Protein AF-A0A5E7VDQ5-F1 (afdb_monomer_lite)

Sequence (67 aa):
MKKVRVHINYHVEVDGHYYSVPYQLVKHQLEVRLTEQTVECFHTNQRVAIKKFTVEVAEGFKADLSE

pLDDT: mean 81.79, std 17.98, range [35.16, 95.31]

InterPro domains:
  IPR054353 Transposase for insertion sequence element IS21-like, C-terminal domain [PF22483] (2-49)

Foldseek 3Di:
DDKWFQACVQWTDDPNDTDHFPNVRHRHIWDWDDDPFWIWTHDPNHTGDIDGDDPVPNPPDPPPPDD

Structure (mmCIF, N/CA/C/O backbone):
data_AF-A0A5E7VDQ5-F1
#
_entry.id   AF-A0A5E7VDQ5-F1
#
loop_
_atom_site.group_PDB
_atom_site.id
_atom_site.type_symbol
_atom_site.label_atom_id
_atom_site.label_alt_id
_atom_site.label_comp_id
_atom_site.label_asym_id
_atom_site.label_entity_id
_atom_site.label_seq_id
_atom_site.pdbx_PDB_ins_code
_atom_site.Cartn_x
_atom_site.Cartn_y
_atom_site.Cartn_z
_atom_site.occupancy
_atom_site.B_iso_or_equiv
_atom_site.auth_seq_id
_atom_site.auth_comp_id
_atom_site.auth_asym_id
_atom_site.auth_atom_id
_atom_site.pdbx_PDB_model_num
ATOM 1 N N . MET A 1 1 ? -8.553 9.639 3.019 1.00 78.81 1 MET A N 1
ATOM 2 C CA . MET A 1 1 ? -7.863 8.676 2.122 1.00 78.81 1 MET A CA 1
ATOM 3 C C . MET A 1 1 ? -6.871 9.444 1.265 1.00 78.81 1 MET A C 1
ATOM 5 O O . MET A 1 1 ? -7.217 10.521 0.795 1.00 78.81 1 MET A O 1
ATOM 9 N N . LYS A 1 2 ? -5.649 8.931 1.089 1.00 86.88 2 LYS A N 1
ATOM 10 C CA . LYS A 1 2 ? -4.563 9.610 0.356 1.00 86.88 2 LYS A CA 1
ATOM 11 C C . LYS A 1 2 ? -4.336 8.924 -0.985 1.00 86.88 2 LYS A C 1
ATOM 13 O O . LYS A 1 2 ? -4.330 7.701 -1.045 1.00 86.88 2 LYS A O 1
ATOM 18 N N . LYS A 1 3 ? -4.149 9.684 -2.062 1.00 92.69 3 LYS A N 1
ATOM 19 C CA . LYS A 1 3 ? -3.829 9.110 -3.375 1.00 92.69 3 LYS A CA 1
ATOM 20 C C . LYS A 1 3 ? -2.319 9.031 -3.549 1.00 92.69 3 LYS A C 1
ATOM 22 O O . LYS A 1 3 ? -1.638 10.042 -3.414 1.00 92.69 3 LYS A O 1
ATOM 27 N N . VAL A 1 4 ? -1.813 7.851 -3.884 1.00 93.44 4 VAL A N 1
ATOM 28 C CA . VAL A 1 4 ? -0.381 7.594 -4.099 1.00 93.44 4 VAL A CA 1
ATOM 29 C C . VAL A 1 4 ? -0.174 6.930 -5.451 1.00 93.44 4 VAL A C 1
ATOM 31 O O . VAL A 1 4 ? -1.054 6.228 -5.947 1.00 93.44 4 VAL A O 1
ATOM 34 N N . ARG A 1 5 ? 0.983 7.148 -6.074 1.00 95.06 5 ARG A N 1
ATOM 35 C CA . ARG A 1 5 ? 1.346 6.477 -7.325 1.00 95.06 5 ARG A CA 1
ATOM 36 C C . ARG A 1 5 ? 2.358 5.382 -7.036 1.00 95.06 5 ARG A C 1
ATOM 38 O O . ARG A 1 5 ? 3.329 5.617 -6.327 1.00 95.06 5 ARG A O 1
ATOM 45 N N . VAL A 1 6 ? 2.146 4.202 -7.610 1.00 93.56 6 VAL A N 1
ATOM 46 C CA . VAL A 1 6 ? 3.092 3.092 -7.470 1.00 93.56 6 VAL A CA 1
ATOM 47 C C . VAL A 1 6 ? 4.353 3.390 -8.273 1.00 93.56 6 VAL A C 1
ATOM 49 O O . VAL A 1 6 ? 4.296 3.611 -9.489 1.00 93.56 6 VAL A O 1
ATOM 52 N N . HIS A 1 7 ? 5.493 3.376 -7.590 1.00 93.81 7 HIS A N 1
ATOM 53 C CA . HIS A 1 7 ? 6.809 3.546 -8.186 1.00 93.81 7 HIS A CA 1
ATOM 54 C C . HIS A 1 7 ? 7.170 2.348 -9.073 1.00 93.81 7 HIS A C 1
ATOM 56 O O . HIS A 1 7 ? 6.613 1.257 -8.958 1.00 93.81 7 HIS A O 1
ATOM 62 N N . ILE A 1 8 ? 8.140 2.540 -9.969 1.00 93.06 8 ILE A N 1
ATOM 63 C CA . ILE A 1 8 ? 8.602 1.500 -10.908 1.00 93.06 8 ILE A CA 1
ATOM 64 C C . ILE A 1 8 ? 9.126 0.237 -10.216 1.00 93.06 8 ILE A C 1
ATOM 66 O O . ILE A 1 8 ? 9.090 -0.844 -10.790 1.00 93.06 8 ILE A O 1
ATOM 70 N N . ASN A 1 9 ? 9.573 0.371 -8.972 1.00 92.12 9 ASN A N 1
ATOM 71 C CA . ASN A 1 9 ? 10.031 -0.713 -8.123 1.00 92.12 9 ASN A CA 1
ATOM 72 C C . ASN A 1 9 ? 8.897 -1.279 -7.254 1.00 92.12 9 ASN A C 1
ATOM 74 O O . ASN A 1 9 ? 9.204 -1.755 -6.174 1.00 92.12 9 ASN A O 1
ATOM 78 N N . TYR A 1 10 ? 7.625 -1.176 -7.664 1.00 90.44 10 TYR A N 1
ATOM 79 C CA . TYR A 1 10 ? 6.437 -1.711 -6.972 1.00 90.44 10 TYR A CA 1
ATOM 80 C C . TYR A 1 10 ? 6.194 -1.199 -5.533 1.00 90.44 10 TYR A C 1
ATOM 82 O O . TYR A 1 10 ? 5.449 -1.825 -4.778 1.00 90.44 10 TYR A O 1
ATOM 90 N N . HIS A 1 11 ? 6.764 -0.052 -5.144 1.00 90.69 11 HIS A N 1
ATOM 91 C CA . HIS A 1 11 ? 6.531 0.563 -3.830 1.00 90.69 11 HIS A CA 1
ATOM 92 C C . HIS A 1 11 ? 5.632 1.800 -3.913 1.00 90.69 11 HIS A C 1
ATOM 94 O O . HIS A 1 11 ? 5.628 2.520 -4.911 1.00 90.69 11 HIS A O 1
ATOM 100 N N . VAL A 1 12 ? 4.889 2.065 -2.842 1.00 91.12 12 VAL A N 1
ATOM 101 C CA . VAL A 1 12 ? 4.213 3.344 -2.594 1.00 91.12 12 VAL A CA 1
ATOM 102 C C . VAL A 1 12 ? 4.800 3.986 -1.350 1.00 91.12 12 VAL A C 1
ATOM 104 O O . VAL A 1 12 ? 5.064 3.292 -0.370 1.00 91.12 12 VAL A O 1
ATOM 107 N N . GLU A 1 13 ? 5.001 5.297 -1.392 1.00 90.19 13 GLU A N 1
ATOM 108 C CA . GLU A 1 13 ? 5.409 6.080 -0.230 1.00 90.19 13 GLU A CA 1
ATOM 109 C C . GLU A 1 13 ? 4.171 6.607 0.503 1.00 90.19 13 GLU A C 1
ATOM 111 O O . GLU A 1 13 ? 3.291 7.228 -0.103 1.00 90.19 13 GLU A O 1
ATOM 116 N N . VAL A 1 14 ? 4.099 6.355 1.808 1.00 86.88 14 VAL A N 1
ATOM 117 C CA . VAL A 1 14 ? 3.062 6.875 2.702 1.00 86.88 14 VAL A CA 1
ATOM 118 C C . VAL A 1 14 ? 3.757 7.416 3.949 1.00 86.88 14 VAL A C 1
ATOM 120 O O . VAL A 1 14 ? 4.473 6.686 4.620 1.00 86.88 14 VAL A O 1
ATOM 123 N N . ASP A 1 15 ? 3.600 8.718 4.172 1.00 83.62 15 ASP A N 1
ATOM 124 C CA . ASP A 1 15 ? 4.404 9.631 5.002 1.00 83.62 15 ASP A CA 1
ATOM 125 C C . ASP A 1 15 ? 5.826 9.145 5.329 1.00 83.62 15 ASP A C 1
ATOM 127 O O . ASP A 1 15 ? 6.187 8.912 6.476 1.00 83.62 15 ASP A O 1
ATOM 131 N N . GLY A 1 16 ? 6.652 8.988 4.291 1.00 82.75 16 GLY A N 1
ATOM 132 C CA . GLY A 1 16 ? 8.067 8.630 4.439 1.00 82.75 16 GLY A CA 1
ATOM 133 C C . GLY A 1 16 ? 8.350 7.133 4.598 1.00 82.75 16 GLY A C 1
ATOM 134 O O . GLY A 1 16 ? 9.514 6.736 4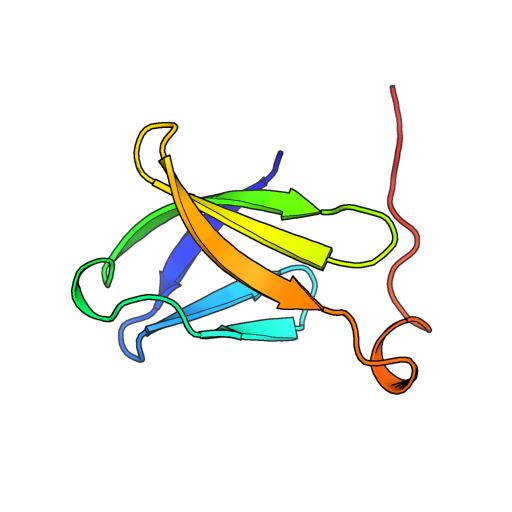.617 1.00 82.75 16 GLY A O 1
ATOM 135 N N . HIS A 1 17 ? 7.320 6.285 4.647 1.00 84.44 17 HIS A N 1
ATOM 136 C CA . HIS A 1 17 ? 7.459 4.831 4.675 1.00 84.44 17 HIS A CA 1
ATOM 137 C C . HIS A 1 17 ? 7.083 4.212 3.329 1.00 84.44 17 HIS A C 1
ATOM 139 O O . HIS A 1 17 ? 6.082 4.572 2.711 1.00 84.44 17 HIS A O 1
ATOM 145 N N . TYR A 1 18 ? 7.873 3.235 2.886 1.00 87.25 18 TYR A N 1
ATOM 146 C CA . TYR A 1 18 ? 7.651 2.537 1.624 1.00 87.25 18 TYR A CA 1
ATOM 147 C C . TYR A 1 18 ? 6.960 1.196 1.849 1.00 87.25 18 TYR A C 1
ATOM 149 O O . TYR A 1 18 ? 7.438 0.348 2.602 1.00 87.25 18 TYR A O 1
ATOM 157 N N . TYR A 1 19 ? 5.859 0.977 1.134 1.00 88.19 19 TYR A N 1
ATOM 158 C CA . TYR A 1 19 ? 5.083 -0.257 1.195 1.00 88.19 19 TYR A CA 1
ATOM 159 C C . TYR A 1 19 ? 5.034 -0.915 -0.178 1.00 88.19 19 TYR A C 1
ATOM 161 O O . TYR A 1 19 ? 4.715 -0.273 -1.177 1.00 88.19 19 TYR A O 1
ATOM 169 N N . SER A 1 20 ? 5.349 -2.206 -0.237 1.00 90.25 20 SER A N 1
ATOM 170 C CA . SER A 1 20 ? 5.260 -2.984 -1.473 1.00 90.25 20 SER A CA 1
ATOM 171 C C . SER A 1 20 ? 3.803 -3.281 -1.833 1.00 90.25 20 SER A C 1
ATOM 173 O O . SER A 1 20 ? 2.990 -3.602 -0.962 1.00 90.25 20 SER A O 1
ATOM 175 N N . VAL A 1 21 ? 3.492 -3.241 -3.127 1.00 91.38 21 VAL A N 1
ATOM 176 C CA . VAL A 1 21 ? 2.176 -3.580 -3.690 1.00 91.38 21 VAL A CA 1
ATOM 177 C C . VAL A 1 21 ? 2.330 -4.582 -4.845 1.00 91.38 21 VAL A C 1
ATOM 179 O O . VAL A 1 21 ? 3.453 -4.804 -5.306 1.00 91.38 2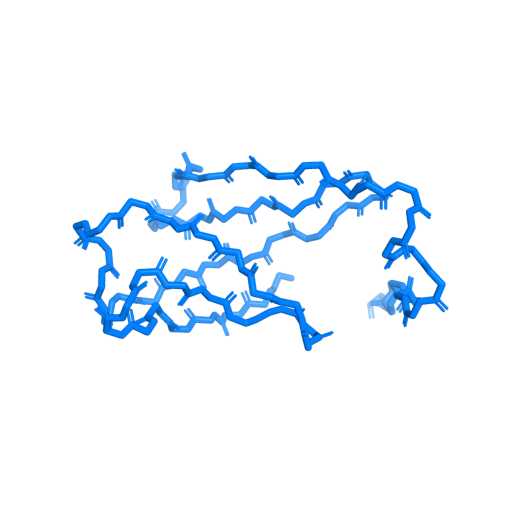1 VAL A O 1
ATOM 182 N N . PRO A 1 22 ? 1.242 -5.210 -5.336 1.00 92.19 22 PRO A N 1
ATOM 183 C CA . PRO A 1 22 ? 1.316 -6.074 -6.510 1.00 92.19 22 PRO A CA 1
ATOM 184 C C . PRO A 1 22 ? 1.973 -5.363 -7.699 1.00 92.19 22 PRO A C 1
ATOM 186 O O . PRO A 1 22 ? 1.555 -4.274 -8.091 1.00 92.19 22 PRO A O 1
ATOM 189 N N . TYR A 1 23 ? 2.985 -5.995 -8.297 1.00 92.50 23 TYR A N 1
ATOM 190 C CA . TYR A 1 23 ? 3.788 -5.403 -9.377 1.00 92.50 23 TYR A CA 1
ATOM 191 C C . TYR A 1 23 ? 2.954 -4.974 -10.598 1.00 92.50 23 TYR A C 1
ATOM 193 O O . TYR A 1 23 ? 3.337 -4.061 -11.323 1.00 92.50 23 TYR A O 1
ATOM 201 N N . GLN A 1 24 ? 1.792 -5.596 -10.812 1.00 93.56 24 GLN A N 1
ATOM 202 C CA . GLN A 1 24 ? 0.855 -5.255 -11.888 1.00 93.56 24 GLN A CA 1
ATOM 203 C C . GLN A 1 24 ? 0.307 -3.825 -11.769 1.00 93.56 24 GLN A C 1
ATOM 205 O O . GLN A 1 24 ? -0.201 -3.281 -12.742 1.00 93.56 24 GLN A O 1
ATOM 210 N N . LEU A 1 25 ? 0.416 -3.215 -10.587 1.00 93.44 25 LEU A N 1
ATOM 211 C CA . LEU A 1 25 ? -0.077 -1.872 -10.297 1.00 93.44 25 LEU A CA 1
ATOM 212 C C . LEU A 1 25 ? 1.002 -0.797 -10.473 1.00 93.44 25 LEU A C 1
ATOM 214 O O . LEU A 1 25 ? 0.754 0.367 -10.177 1.00 93.44 25 LEU A O 1
ATOM 218 N N . VAL A 1 26 ? 2.199 -1.142 -10.953 1.00 93.69 26 VAL A N 1
ATOM 219 C CA . VAL A 1 26 ? 3.254 -0.163 -11.256 1.00 93.69 26 VAL A CA 1
ATOM 220 C C . VAL A 1 26 ? 2.709 0.950 -12.162 1.00 93.69 26 VAL A C 1
ATOM 222 O O . VAL A 1 26 ? 2.053 0.681 -13.163 1.00 93.69 26 VAL A O 1
ATOM 225 N N . LYS A 1 27 ? 2.991 2.214 -11.811 1.00 92.62 27 LYS A N 1
ATOM 226 C CA . LYS A 1 27 ? 2.473 3.449 -12.444 1.00 92.62 27 LYS A CA 1
ATOM 227 C C . LYS A 1 27 ? 0.976 3.735 -12.240 1.00 92.62 27 LYS A C 1
ATOM 229 O O . LYS A 1 27 ? 0.560 4.863 -12.540 1.00 92.62 27 LYS A O 1
ATOM 234 N N . HIS A 1 28 ? 0.193 2.797 -11.700 1.00 94.75 28 HIS A N 1
ATOM 235 C CA . HIS A 1 28 ? -1.199 3.047 -11.321 1.00 94.75 28 HIS A CA 1
ATOM 236 C C . HIS A 1 28 ? -1.286 3.940 -10.078 1.00 94.75 28 HIS A C 1
ATOM 238 O O . HIS A 1 28 ? -0.345 4.053 -9.286 1.00 94.75 28 HIS A O 1
ATOM 244 N N . GLN A 1 29 ? -2.432 4.603 -9.934 1.00 95.06 29 GLN A N 1
ATOM 245 C CA . GLN A 1 29 ? -2.772 5.374 -8.746 1.00 95.06 29 GLN A CA 1
ATOM 246 C C . GLN A 1 29 ? -3.575 4.494 -7.790 1.00 95.06 29 GLN A C 1
ATOM 248 O O . GLN A 1 29 ? -4.535 3.847 -8.205 1.00 95.06 29 GLN A O 1
ATOM 253 N N . LEU A 1 30 ? -3.176 4.484 -6.524 1.00 94.88 30 LEU A N 1
ATOM 254 C CA . LEU A 1 30 ? -3.860 3.789 -5.444 1.00 94.88 30 LEU A CA 1
ATOM 255 C C . LEU A 1 30 ? -4.436 4.793 -4.455 1.00 94.88 30 LEU A C 1
ATOM 257 O O . LEU A 1 30 ? -3.897 5.885 -4.263 1.00 94.88 30 LEU A O 1
ATOM 261 N N . GLU A 1 31 ? -5.511 4.391 -3.799 1.00 95.19 31 GLU A N 1
ATOM 262 C CA . GLU A 1 31 ? -6.042 5.058 -2.621 1.00 95.19 31 GLU A CA 1
ATOM 263 C C . GLU A 1 31 ? -5.524 4.333 -1.387 1.00 95.19 31 GLU A C 1
ATOM 265 O O . GLU A 1 31 ? -5.672 3.123 -1.249 1.00 95.19 31 GLU A O 1
ATOM 270 N N . VAL A 1 32 ? -4.893 5.068 -0.485 1.00 92.31 32 VAL A N 1
ATOM 271 C CA . VAL A 1 32 ? -4.388 4.542 0.773 1.00 92.31 32 VAL A CA 1
ATOM 272 C C . VAL A 1 32 ? -5.301 4.994 1.897 1.00 92.31 32 VAL A C 1
ATOM 274 O O . VAL A 1 32 ? -5.612 6.185 2.053 1.00 92.31 32 VAL A O 1
ATOM 277 N N . ARG A 1 33 ? -5.715 4.016 2.696 1.00 92.44 33 ARG A N 1
ATOM 278 C CA . ARG A 1 33 ? -6.371 4.222 3.977 1.00 92.44 33 ARG A CA 1
ATOM 279 C C . ARG A 1 33 ? -5.400 3.827 5.077 1.00 92.44 33 ARG A C 1
ATOM 281 O O . ARG A 1 33 ? -4.900 2.706 5.110 1.00 92.44 33 ARG A O 1
ATOM 288 N N . LEU A 1 34 ? -5.158 4.770 5.970 1.00 88.31 34 LEU A N 1
ATOM 289 C CA . LEU A 1 34 ? -4.429 4.542 7.203 1.00 88.31 34 LEU A CA 1
ATOM 290 C C . LEU A 1 34 ? -5.443 4.280 8.317 1.00 88.31 34 LEU A C 1
ATOM 292 O O . LEU A 1 34 ? -6.492 4.926 8.367 1.00 88.31 34 LEU A O 1
ATOM 296 N N . THR A 1 35 ? -5.143 3.311 9.171 1.00 87.31 35 THR A N 1
ATOM 297 C CA . THR A 1 35 ? -5.868 3.042 10.421 1.00 87.31 35 THR A CA 1
ATOM 298 C C . THR A 1 35 ? -4.882 3.120 11.585 1.00 87.31 35 THR A C 1
ATOM 300 O O . THR A 1 35 ? -3.715 3.423 11.377 1.00 87.31 35 THR A O 1
ATOM 303 N N . GLU A 1 36 ? -5.308 2.821 12.810 1.00 85.06 36 GLU A N 1
ATOM 304 C CA . GLU A 1 36 ? -4.408 2.799 13.974 1.00 85.06 36 GLU A CA 1
ATOM 305 C C . GLU A 1 36 ? -3.313 1.724 13.878 1.00 85.06 36 GLU A C 1
ATOM 307 O O . GLU A 1 36 ? -2.273 1.831 14.519 1.00 85.06 36 GLU A O 1
ATOM 312 N N . GLN A 1 37 ? -3.539 0.661 13.098 1.00 86.31 37 GLN A N 1
ATOM 313 C CA . GLN A 1 37 ? -2.659 -0.515 13.082 1.00 86.31 37 GLN A CA 1
ATOM 314 C C . GLN A 1 37 ? -2.231 -0.943 11.680 1.00 86.31 37 GLN A C 1
ATOM 316 O O . GLN A 1 37 ? -1.359 -1.807 11.551 1.00 86.31 37 GLN A O 1
ATOM 321 N N . THR A 1 38 ? -2.826 -0.383 10.622 1.00 89.88 38 THR A N 1
ATOM 322 C CA . THR A 1 38 ? -2.577 -0.846 9.257 1.00 89.88 38 THR A CA 1
ATOM 323 C C . THR A 1 38 ? -2.519 0.264 8.218 1.00 89.88 38 THR A C 1
ATOM 325 O O . THR A 1 38 ? -3.254 1.247 8.281 1.00 89.88 38 THR A O 1
ATOM 328 N N . VAL A 1 39 ? -1.732 0.002 7.178 1.00 90.75 39 VAL A N 1
ATOM 329 C CA . VAL A 1 39 ? -1.782 0.674 5.881 1.00 90.75 39 VAL A CA 1
ATOM 330 C C . VAL A 1 39 ? -2.514 -0.232 4.900 1.00 90.75 39 VAL A C 1
ATOM 332 O O . VAL A 1 39 ? -2.064 -1.343 4.607 1.00 90.75 39 VAL A O 1
ATOM 335 N N . GLU A 1 40 ? -3.647 0.235 4.391 1.00 93.75 40 GLU A N 1
ATOM 336 C CA . GLU A 1 40 ? -4.465 -0.466 3.405 1.00 93.75 40 GLU A CA 1
ATOM 337 C C . GLU A 1 40 ? -4.391 0.262 2.061 1.00 93.75 40 GLU A C 1
ATOM 339 O O . GLU A 1 40 ? -4.670 1.457 1.979 1.00 93.75 40 GLU A O 1
ATOM 344 N N . CYS A 1 41 ? -4.036 -0.455 0.995 1.00 93.25 41 CYS A N 1
ATOM 345 C CA . CYS A 1 41 ? -3.976 0.087 -0.363 1.00 93.25 41 CYS A CA 1
ATOM 346 C C . CYS A 1 41 ? -5.158 -0.423 -1.188 1.00 93.25 41 CYS A C 1
ATOM 348 O O . CYS A 1 41 ? -5.426 -1.628 -1.210 1.00 93.25 41 CYS A O 1
ATOM 350 N N . PHE A 1 42 ? -5.811 0.475 -1.917 1.00 95.31 42 PHE A N 1
ATOM 351 C CA . PHE A 1 42 ? -6.963 0.210 -2.766 1.00 95.31 42 PHE A CA 1
ATOM 352 C C . PHE A 1 42 ? -6.677 0.626 -4.210 1.00 95.31 42 PHE A C 1
ATOM 354 O O . PHE A 1 42 ? -6.119 1.691 -4.465 1.00 95.31 42 PHE A O 1
ATOM 361 N N . HIS A 1 43 ? -7.088 -0.205 -5.160 1.00 94.75 43 HIS A N 1
ATOM 362 C CA . HIS A 1 43 ? -7.145 0.118 -6.581 1.00 94.75 43 HIS A CA 1
ATOM 363 C C . HIS A 1 43 ? -8.596 -0.048 -7.023 1.00 94.75 43 HIS A C 1
ATOM 365 O O . HIS A 1 43 ? -9.181 -1.099 -6.774 1.00 94.75 43 HIS A O 1
ATOM 371 N N . THR A 1 44 ? -9.195 0.979 -7.630 1.00 92.25 44 THR A N 1
ATOM 372 C CA . THR A 1 44 ? -10.582 0.922 -8.136 1.00 92.25 44 THR A CA 1
ATOM 373 C C . THR A 1 44 ? -11.577 0.365 -7.103 1.00 92.25 44 THR A C 1
ATOM 375 O O . THR A 1 44 ? -12.325 -0.566 -7.392 1.00 92.25 44 THR A O 1
ATOM 378 N N . ASN A 1 45 ? -11.544 0.890 -5.872 1.00 90.75 45 ASN A N 1
ATOM 379 C CA . ASN A 1 45 ? -12.386 0.456 -4.746 1.00 90.75 45 ASN A CA 1
ATOM 380 C C . ASN A 1 45 ? -12.183 -1.006 -4.270 1.00 90.75 45 ASN A C 1
ATOM 382 O O . ASN A 1 45 ? -12.967 -1.514 -3.471 1.00 90.75 45 ASN A O 1
ATOM 386 N N . GLN A 1 46 ? -11.128 -1.689 -4.725 1.00 93.06 46 GLN A N 1
ATOM 387 C CA . GLN A 1 46 ? -10.736 -3.027 -4.272 1.00 93.06 46 GLN A CA 1
ATOM 388 C C . GLN A 1 46 ? -9.442 -2.959 -3.467 1.00 93.06 46 GLN A C 1
ATOM 390 O O . GLN A 1 46 ? -8.468 -2.349 -3.905 1.00 93.06 46 GLN A O 1
ATOM 395 N N . ARG A 1 47 ? -9.399 -3.603 -2.296 1.00 94.50 47 ARG A N 1
ATOM 396 C CA . ARG A 1 47 ? -8.184 -3.659 -1.474 1.00 94.50 47 ARG A CA 1
ATOM 397 C C . ARG A 1 47 ? -7.172 -4.621 -2.096 1.00 94.50 47 ARG A C 1
ATOM 399 O O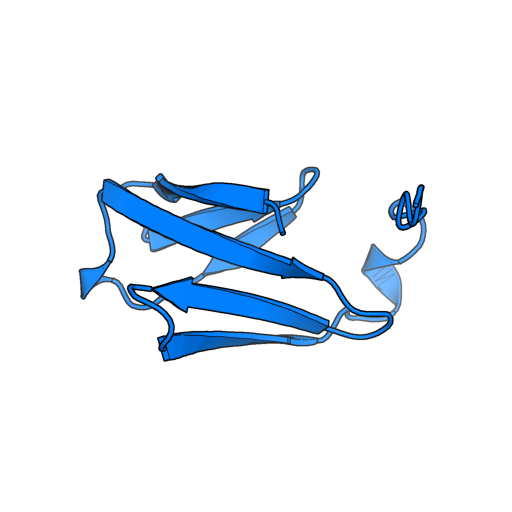 . ARG A 1 47 ? -7.455 -5.806 -2.235 1.00 94.50 47 ARG A O 1
ATOM 406 N N . VAL A 1 48 ? -5.987 -4.113 -2.419 1.00 93.94 48 VAL A N 1
ATOM 407 C CA . VAL A 1 48 ? -4.913 -4.851 -3.110 1.00 93.94 48 VAL A CA 1
ATOM 408 C C . VAL A 1 48 ? -3.723 -5.178 -2.208 1.00 93.94 48 VAL A C 1
ATOM 410 O O . VAL A 1 48 ? -2.956 -6.085 -2.518 1.00 93.94 48 VAL A O 1
ATOM 413 N N . ALA A 1 49 ? -3.558 -4.461 -1.092 1.00 90.88 49 ALA A N 1
ATOM 414 C CA . ALA A 1 49 ? -2.521 -4.741 -0.102 1.00 90.88 49 ALA A CA 1
ATOM 415 C C . ALA A 1 49 ? -2.940 -4.280 1.301 1.00 90.88 49 ALA A C 1
ATOM 417 O O . ALA A 1 49 ? -3.687 -3.312 1.453 1.00 90.88 49 ALA A O 1
ATOM 418 N N . ILE A 1 50 ? -2.423 -4.968 2.320 1.00 92.19 50 ILE A N 1
ATOM 419 C CA . ILE A 1 50 ? -2.531 -4.586 3.729 1.00 92.19 50 ILE A CA 1
ATOM 420 C C . ILE A 1 50 ? -1.194 -4.847 4.427 1.00 92.19 50 ILE A C 1
ATOM 422 O O . ILE A 1 50 ? -0.604 -5.922 4.285 1.00 92.19 50 ILE A O 1
ATOM 426 N N . LYS A 1 51 ? -0.702 -3.863 5.179 1.00 89.88 51 LYS A N 1
ATOM 427 C CA . LYS A 1 51 ? 0.514 -3.975 5.993 1.00 89.88 51 LYS A CA 1
ATOM 428 C C . LYS A 1 51 ? 0.225 -3.486 7.403 1.00 89.88 51 LYS A C 1
ATOM 430 O O . LYS A 1 51 ? -0.377 -2.433 7.567 1.00 89.88 51 LYS A O 1
ATOM 435 N N . LYS A 1 52 ? 0.636 -4.256 8.412 1.00 87.19 52 LYS A N 1
ATOM 436 C CA . LYS A 1 52 ? 0.575 -3.827 9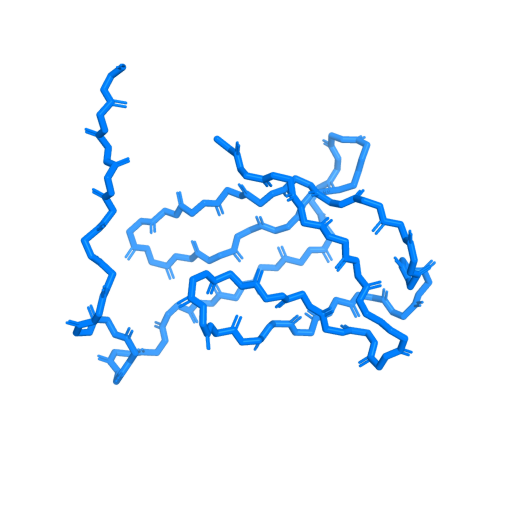.813 1.00 87.19 52 LYS A CA 1
ATOM 437 C C . LYS A 1 52 ? 1.710 -2.846 10.092 1.00 87.19 52 LYS A C 1
ATOM 439 O O . LYS A 1 52 ? 2.808 -3.045 9.570 1.00 87.19 52 LYS A O 1
ATOM 444 N N . PHE A 1 53 ? 1.464 -1.840 10.923 1.00 77.88 53 PHE A N 1
ATOM 445 C CA . PHE A 1 53 ? 2.558 -1.100 11.539 1.00 77.88 53 PHE A CA 1
ATOM 446 C C . PHE A 1 53 ? 3.297 -2.055 12.474 1.00 77.88 53 PHE A C 1
ATOM 448 O O . PHE A 1 53 ? 2.704 -2.632 13.386 1.00 77.88 53 PHE A O 1
ATOM 455 N N . THR A 1 54 ? 4.586 -2.269 12.227 1.00 64.31 54 THR A N 1
ATOM 456 C CA . THR A 1 54 ? 5.460 -2.827 13.259 1.00 64.31 54 THR A CA 1
ATOM 457 C C . THR A 1 54 ? 5.662 -1.726 14.295 1.00 64.31 54 THR A C 1
ATOM 459 O O . THR A 1 54 ? 5.865 -0.574 13.927 1.00 64.31 54 THR A O 1
ATOM 462 N N . VAL A 1 55 ? 5.579 -2.056 15.581 1.00 56.09 55 VAL A N 1
ATOM 463 C CA . VAL A 1 55 ? 5.620 -1.109 16.715 1.00 56.09 55 VAL A CA 1
ATOM 464 C C . VAL A 1 55 ? 6.820 -0.142 16.698 1.00 56.09 55 VAL A C 1
ATOM 466 O O . VAL A 1 55 ? 6.757 0.906 17.323 1.00 56.09 55 VAL A O 1
ATOM 469 N N . GLU A 1 56 ? 7.864 -0.433 15.922 1.00 51.28 56 GLU A N 1
ATOM 470 C CA . GLU A 1 56 ? 9.052 0.410 15.733 1.00 51.28 56 GLU A CA 1
ATOM 471 C C . GLU A 1 56 ? 8.861 1.590 14.753 1.00 51.28 56 GLU A C 1
ATOM 473 O O . GLU A 1 56 ? 9.694 2.487 14.714 1.00 51.28 56 GLU A O 1
ATOM 478 N N . VAL A 1 57 ? 7.779 1.627 13.960 1.00 52.78 57 VAL A N 1
ATOM 479 C CA . VAL A 1 57 ? 7.506 2.719 12.994 1.00 52.78 57 VAL A CA 1
ATOM 480 C C . VAL A 1 57 ? 6.394 3.678 13.436 1.00 52.78 57 VAL A C 1
ATOM 482 O O . VAL A 1 57 ? 6.031 4.587 12.694 1.00 52.78 57 VAL A O 1
ATOM 485 N N . ALA A 1 58 ? 5.836 3.489 14.634 1.00 50.44 58 ALA A N 1
ATOM 486 C CA . ALA A 1 58 ? 4.696 4.274 15.111 1.00 50.44 58 ALA A CA 1
ATOM 487 C C . ALA A 1 58 ? 5.078 5.654 15.689 1.00 50.44 58 ALA A C 1
ATOM 489 O O . ALA A 1 58 ? 4.205 6.509 15.818 1.00 50.44 58 ALA A O 1
ATOM 490 N N . GLU A 1 59 ? 6.356 5.915 15.995 1.00 46.00 59 GLU A N 1
ATOM 491 C CA . GLU A 1 59 ? 6.786 7.172 16.641 1.00 46.00 59 GLU A CA 1
ATOM 492 C C . GLU A 1 59 ? 6.653 8.432 15.760 1.00 46.00 59 GLU A C 1
ATOM 494 O O . GLU A 1 59 ? 6.724 9.545 16.277 1.00 46.00 59 GLU A O 1
ATOM 499 N N . GLY A 1 60 ? 6.412 8.295 14.450 1.00 46.62 60 GLY A N 1
ATOM 500 C CA . GLY A 1 60 ? 6.303 9.432 13.523 1.00 46.62 60 GLY A CA 1
ATOM 501 C C . GLY A 1 60 ? 4.890 9.780 13.047 1.00 46.62 60 GLY A C 1
ATOM 502 O O . GLY A 1 60 ? 4.675 10.874 12.529 1.00 46.62 60 GLY A O 1
ATOM 503 N N . PHE A 1 61 ? 3.913 8.886 13.208 1.00 53.25 61 PHE A N 1
ATOM 504 C CA . PHE A 1 61 ? 2.595 9.042 12.591 1.00 53.25 61 PHE A CA 1
ATOM 505 C C . PHE A 1 61 ? 1.550 9.485 13.613 1.00 53.25 61 PHE A C 1
ATOM 507 O O . PHE A 1 61 ? 0.762 8.693 14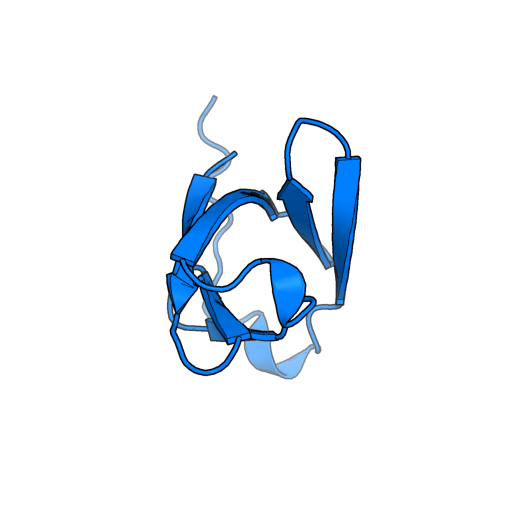.132 1.00 53.25 61 PHE A O 1
ATOM 514 N N . LYS A 1 62 ? 1.484 10.796 13.864 1.00 44.47 62 LYS A N 1
ATOM 515 C CA . LYS A 1 62 ? 0.217 11.389 14.296 1.00 44.47 62 LYS A CA 1
ATOM 516 C C . LYS A 1 62 ? -0.717 11.317 13.099 1.00 44.47 62 LYS A C 1
ATOM 518 O O . LYS A 1 62 ? -0.570 12.092 12.161 1.00 44.47 62 LYS A O 1
ATOM 523 N N . ALA A 1 63 ? -1.633 10.351 13.114 1.00 45.97 63 ALA A N 1
ATOM 524 C CA . ALA A 1 63 ? -2.772 10.361 12.217 1.00 45.97 63 ALA A CA 1
ATOM 525 C C . ALA A 1 63 ? -3.467 11.715 12.396 1.00 45.97 63 ALA A C 1
ATOM 527 O O . ALA A 1 63 ? -4.115 11.952 13.415 1.00 45.97 63 ALA A O 1
ATOM 528 N N . ASP A 1 64 ? -3.265 12.617 11.438 1.00 44.06 64 ASP A N 1
ATOM 529 C CA . ASP A 1 64 ? -4.072 13.817 11.278 1.00 44.06 64 ASP A CA 1
ATOM 530 C C . ASP A 1 64 ? -5.467 13.339 10.859 1.00 44.06 64 ASP A C 1
ATOM 532 O O . ASP A 1 64 ? -5.826 13.248 9.687 1.00 44.06 64 ASP A O 1
ATOM 536 N N . LEU A 1 65 ? -6.207 12.870 11.860 1.00 46.66 65 LEU A N 1
ATOM 537 C CA . LEU A 1 65 ? -7.648 12.725 11.843 1.00 46.66 65 LEU A CA 1
ATOM 538 C C . LEU A 1 65 ? -8.197 14.123 12.131 1.00 46.66 65 LEU A C 1
ATOM 540 O O . LEU A 1 65 ? -8.690 14.386 13.225 1.00 46.66 65 LEU A O 1
ATOM 544 N N . SER A 1 66 ? -8.015 15.041 11.183 1.00 36.47 66 SER A N 1
ATOM 545 C CA . SER A 1 66 ? -8.838 16.239 11.119 1.00 36.47 66 SER A CA 1
ATOM 546 C C .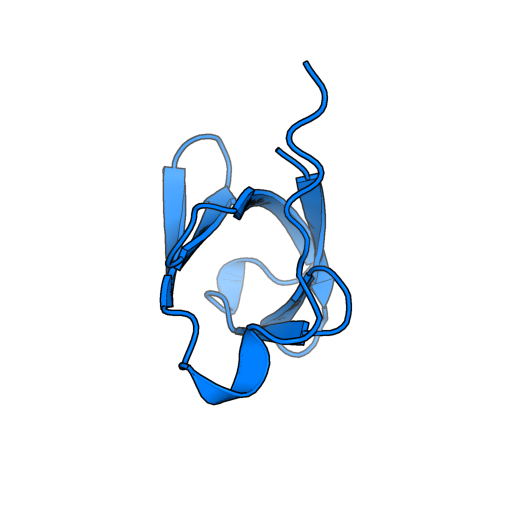 SER A 1 66 ? -10.089 15.909 10.298 1.00 36.47 66 SER A C 1
ATOM 548 O O . SER A 1 66 ? -10.013 15.262 9.249 1.00 36.47 66 SER A O 1
ATOM 550 N N . GLU A 1 67 ? -11.238 16.241 10.885 1.00 35.16 67 GLU A N 1
ATOM 551 C CA . GLU A 1 67 ? -12.591 16.106 10.329 1.00 35.16 67 GLU A CA 1
ATOM 552 C C . GLU A 1 67 ? -12.764 16.812 8.976 1.00 35.16 67 GLU A C 1
ATOM 554 O O . GLU A 1 67 ? -12.178 17.903 8.783 1.00 35.16 67 GLU A O 1
#

Organism: Pseudomonas fluorescens (NCBI:txid294)

Radius of gyration: 11.66 Å; chains: 1; bounding box: 23×22×29 Å

Secondary structure (DSSP, 8-state):
-EEEE--TTSEEEETTEEEE--GGGTT-EEEEEE-SSEEEEEETTEEEEEEEPPGGGGGG-------